Protein AF-A0A970HDJ2-F1 (afdb_monomer_lite)

pLDDT: mean 83.96, std 13.05, range [40.28, 94.62]

Foldseek 3Di:
DDDDDDPDDDDPDPPDLVNLLVCLACVNQVLLLCLQVVQQALCNCVVQVASLSSLLVSLVVDDLVSLVSNLVSLVSLLVCCVPVNQQVSQCSSCPHRVGSDRDPHSVNSVSSSVSSVVSNVPDDD

Secondary structure (DSSP, 8-state):
-----PPPPPPS-PPPHHHHHHH-STTT-HHHHHIIIIISSTTHHHHTSSHHHHHHHHHHHS-HHHHHHHHHHHHHHHHHHHHH-HHHHHHHHHHHH--S----SHHHHHHHHHHHHHHHHT---

Structure (mmCIF, N/CA/C/O backbone):
data_AF-A0A970HDJ2-F1
#
_entry.id   AF-A0A970HDJ2-F1
#
loop_
_atom_site.group_PDB
_atom_site.id
_atom_site.type_symbol
_atom_site.label_atom_id
_atom_site.label_alt_id
_atom_site.label_comp_id
_atom_site.label_asym_id
_atom_site.label_entity_id
_atom_site.label_seq_id
_atom_site.pdbx_PDB_ins_code
_atom_site.Cartn_x
_atom_site.Cartn_y
_atom_site.Cartn_z
_atom_site.occupancy
_atom_site.B_iso_or_equiv
_atom_site.auth_seq_id
_atom_site.auth_comp_id
_atom_site.auth_asym_id
_atom_site.auth_atom_id
_atom_site.pdbx_PDB_model_num
ATOM 1 N N . MET A 1 1 ? 20.084 20.749 49.301 1.00 40.28 1 MET A N 1
ATOM 2 C CA . MET A 1 1 ? 20.631 20.479 47.956 1.00 40.28 1 MET A CA 1
ATOM 3 C C . MET A 1 1 ? 19.596 19.651 47.211 1.00 40.28 1 MET A C 1
ATOM 5 O O . MET A 1 1 ? 19.516 18.459 47.455 1.00 40.28 1 MET A O 1
ATOM 9 N N . ASN A 1 2 ? 18.741 20.285 46.407 1.00 45.50 2 ASN A N 1
ATOM 10 C CA . ASN A 1 2 ? 17.829 19.577 45.505 1.00 45.50 2 ASN A CA 1
ATOM 11 C C . ASN A 1 2 ? 18.484 19.599 44.124 1.00 45.50 2 ASN A C 1
ATOM 13 O O . ASN A 1 2 ? 18.617 20.670 43.536 1.00 45.50 2 ASN A O 1
ATOM 17 N N . GLY A 1 3 ? 18.983 18.450 43.669 1.00 49.41 3 GLY A N 1
ATOM 18 C 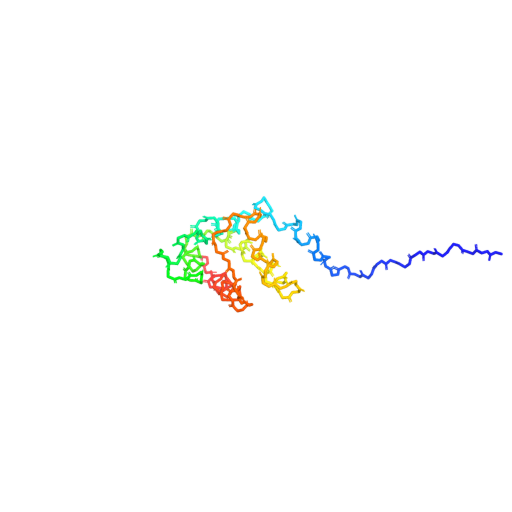CA . GLY A 1 3 ? 19.472 18.305 42.300 1.00 49.41 3 GLY A CA 1
ATOM 19 C C . GLY A 1 3 ? 18.300 18.391 41.315 1.00 49.41 3 GLY A C 1
ATOM 20 O O . GLY A 1 3 ? 17.197 17.963 41.662 1.00 49.41 3 GLY A O 1
ATOM 21 N N . PRO A 1 4 ? 18.491 18.958 40.113 1.00 54.97 4 PRO A N 1
ATOM 22 C CA . PRO A 1 4 ? 17.447 18.961 39.101 1.00 54.97 4 PRO A CA 1
ATOM 23 C C . PRO A 1 4 ? 17.153 17.520 38.665 1.00 54.97 4 PRO A C 1
ATOM 25 O O . PRO A 1 4 ? 18.050 16.789 38.247 1.00 54.97 4 PRO A O 1
ATOM 28 N N . LEU A 1 5 ? 15.886 17.119 38.782 1.00 55.59 5 LEU A N 1
ATOM 29 C CA . LEU A 1 5 ? 15.346 15.920 38.149 1.00 55.59 5 LEU A CA 1
ATOM 30 C C . LEU A 1 5 ? 15.476 16.107 36.635 1.00 55.59 5 LEU A C 1
ATOM 32 O O . LEU A 1 5 ? 14.722 16.869 36.034 1.00 55.59 5 LEU A O 1
ATOM 36 N N . ILE A 1 6 ? 16.462 15.451 36.030 1.00 61.16 6 ILE A N 1
ATOM 37 C CA . ILE A 1 6 ? 16.542 15.326 34.576 1.00 61.16 6 ILE A CA 1
ATOM 38 C C . ILE A 1 6 ? 15.345 14.459 34.159 1.00 61.16 6 ILE A C 1
ATOM 40 O O . ILE A 1 6 ? 15.229 13.340 34.669 1.00 61.16 6 ILE A O 1
ATOM 44 N N . PRO A 1 7 ? 14.423 14.938 33.302 1.00 53.09 7 PRO A N 1
ATOM 45 C CA . PRO A 1 7 ? 13.376 14.075 32.781 1.00 53.09 7 PRO A CA 1
ATOM 46 C C . PRO A 1 7 ? 14.042 12.951 31.986 1.00 53.09 7 PRO A C 1
ATOM 48 O O . PRO A 1 7 ? 14.917 13.203 31.158 1.00 53.09 7 PRO A O 1
ATOM 51 N N . ALA A 1 8 ? 13.661 11.713 32.296 1.00 54.50 8 ALA A N 1
ATOM 52 C CA . ALA A 1 8 ? 14.128 10.528 31.596 1.00 54.50 8 ALA A CA 1
ATOM 53 C C . ALA A 1 8 ? 13.974 10.728 30.082 1.00 54.50 8 ALA A C 1
ATOM 55 O O . ALA A 1 8 ? 12.895 11.101 29.618 1.00 54.50 8 ALA A O 1
ATOM 56 N N . SER A 1 9 ? 15.054 10.503 29.329 1.00 52.47 9 SER A N 1
ATOM 57 C CA . SER A 1 9 ? 15.000 10.427 27.870 1.00 52.47 9 SER A CA 1
ATOM 58 C C . SER A 1 9 ? 13.846 9.508 27.453 1.00 52.47 9 SER A C 1
ATOM 60 O O . SER A 1 9 ? 13.689 8.447 28.072 1.00 52.47 9 SER A O 1
ATOM 62 N N . PRO A 1 10 ? 13.034 9.872 26.440 1.00 55.00 10 PRO A N 1
ATOM 63 C CA . PRO A 1 10 ? 12.051 8.942 25.907 1.00 55.00 10 PRO A CA 1
ATOM 64 C C . PRO A 1 10 ? 12.764 7.648 25.466 1.00 55.00 10 PRO A C 1
ATOM 66 O O . PRO A 1 10 ? 13.923 7.706 25.037 1.00 55.00 10 PRO A O 1
ATOM 69 N N . PRO A 1 11 ? 12.123 6.474 25.627 1.00 53.28 11 PRO A N 1
ATOM 70 C CA . PRO A 1 11 ? 12.686 5.203 25.177 1.00 53.28 11 PRO A CA 1
ATOM 71 C C . PRO A 1 11 ? 13.007 5.264 23.672 1.00 53.28 11 PRO A C 1
ATOM 73 O O . PRO A 1 11 ? 12.411 6.090 22.978 1.00 53.28 11 PRO A O 1
ATOM 76 N N . PRO A 1 12 ? 13.935 4.424 23.161 1.00 48.69 12 PRO A N 1
ATOM 77 C CA . PRO A 1 12 ? 14.294 4.404 21.744 1.00 48.69 12 PRO A CA 1
ATOM 78 C C . PRO A 1 12 ? 13.017 4.303 20.916 1.00 48.69 12 PRO A C 1
ATOM 80 O O . PRO A 1 12 ? 12.225 3.377 21.085 1.00 48.69 12 PRO A O 1
ATOM 83 N N . GLU A 1 13 ? 12.785 5.346 20.129 1.00 48.09 13 GLU A N 1
ATOM 84 C CA . GLU A 1 13 ? 11.490 5.676 19.564 1.00 48.09 13 GLU A CA 1
ATOM 85 C C . GLU A 1 13 ? 11.059 4.568 18.600 1.00 48.09 13 GLU A C 1
ATOM 87 O O . GLU A 1 13 ? 11.526 4.501 17.464 1.00 48.09 13 GLU A O 1
ATOM 92 N N . THR A 1 14 ? 10.118 3.716 19.018 1.00 53.00 14 THR A N 1
ATOM 93 C CA . THR A 1 14 ? 9.125 3.216 18.065 1.00 53.00 14 THR A CA 1
ATOM 94 C C . THR A 1 14 ? 8.644 4.459 17.327 1.00 53.00 14 THR A C 1
ATOM 96 O O . THR A 1 14 ? 8.187 5.381 18.016 1.00 53.00 14 THR A O 1
ATOM 99 N N . PRO A 1 15 ? 8.809 4.571 15.996 1.00 57.25 15 PRO A N 1
ATOM 100 C CA . PRO A 1 15 ? 8.392 5.772 15.298 1.00 57.25 15 PRO A CA 1
ATOM 101 C C . PRO A 1 15 ? 6.938 6.014 15.675 1.00 57.25 15 PRO A C 1
ATOM 103 O O . PRO A 1 15 ? 6.082 5.147 15.483 1.00 57.25 15 PRO A O 1
ATOM 106 N N . SER A 1 16 ? 6.684 7.149 16.329 1.00 72.62 16 SER A N 1
ATOM 107 C CA . SER A 1 16 ? 5.344 7.519 16.762 1.00 72.62 16 SER A CA 1
ATOM 108 C C . SER A 1 16 ? 4.432 7.346 15.557 1.00 72.62 16 SER A C 1
ATOM 110 O O . SER A 1 16 ? 4.749 7.886 14.502 1.00 72.62 16 SER A O 1
ATOM 112 N N . LEU A 1 17 ? 3.331 6.601 15.669 1.00 72.94 17 LEU A N 1
ATOM 113 C CA . LEU A 1 17 ? 2.455 6.333 14.515 1.00 72.94 17 LEU A CA 1
ATOM 114 C C . LEU A 1 17 ? 2.063 7.632 13.792 1.00 72.94 17 LEU A C 1
ATOM 116 O O . LEU A 1 17 ? 2.035 7.683 12.575 1.00 72.94 17 LEU A O 1
ATOM 120 N N . THR A 1 18 ? 1.905 8.718 14.549 1.00 79.50 18 THR A N 1
ATOM 121 C CA . THR A 1 18 ? 1.679 10.079 14.043 1.00 79.50 18 THR A CA 1
ATOM 122 C C . THR A 1 18 ? 2.799 10.609 13.146 1.00 79.50 18 THR A C 1
ATOM 124 O O . THR A 1 18 ? 2.536 11.334 12.196 1.00 79.50 18 THR A O 1
ATOM 127 N N . ARG A 1 19 ? 4.056 10.270 13.431 1.00 81.19 19 ARG A N 1
ATOM 128 C CA . ARG A 1 19 ? 5.199 10.611 12.581 1.00 81.19 19 ARG A CA 1
ATOM 129 C C . ARG A 1 19 ? 5.177 9.807 11.285 1.00 81.19 19 ARG A C 1
ATOM 131 O O . ARG A 1 19 ? 5.372 10.400 10.234 1.00 81.19 19 ARG A O 1
ATOM 138 N N . LEU A 1 20 ? 4.868 8.511 11.353 1.00 81.12 20 LEU A N 1
ATOM 139 C CA . LEU A 1 20 ? 4.710 7.690 10.148 1.00 81.12 20 LEU A CA 1
ATOM 140 C C . LEU A 1 20 ? 3.600 8.245 9.249 1.00 81.12 20 LEU A C 1
ATOM 142 O O . LEU A 1 20 ? 3.814 8.415 8.060 1.00 81.12 20 LEU A O 1
ATOM 146 N N . GLU A 1 21 ? 2.451 8.620 9.818 1.00 82.19 21 GLU A N 1
ATOM 147 C CA . GLU A 1 21 ? 1.341 9.254 9.084 1.00 82.19 21 GLU A CA 1
ATOM 148 C C . GLU A 1 21 ? 1.728 10.584 8.411 1.00 82.19 21 GLU A C 1
ATOM 150 O O . GLU A 1 21 ? 1.122 10.969 7.410 1.00 82.19 21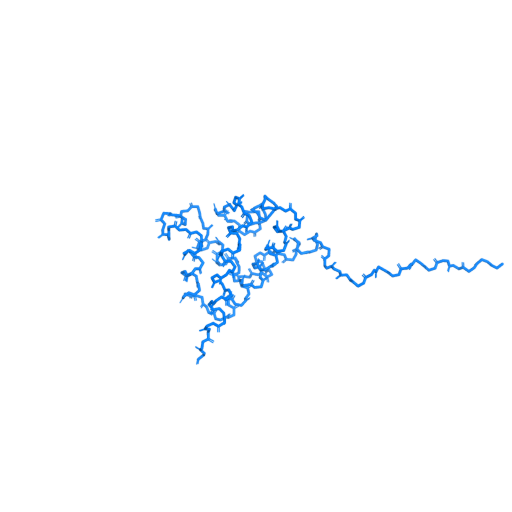 GLU A O 1
ATOM 155 N N . LEU A 1 22 ? 2.700 11.312 8.971 1.00 83.25 22 LEU A N 1
ATOM 156 C CA . LEU A 1 22 ? 3.217 12.561 8.406 1.00 83.25 22 LEU A CA 1
ATOM 157 C C . LEU A 1 22 ? 4.262 12.323 7.315 1.00 83.25 22 LEU A C 1
ATOM 159 O O . LEU A 1 22 ? 4.341 13.116 6.382 1.00 83.25 22 LEU A O 1
ATOM 163 N N . GLU A 1 23 ? 5.059 11.265 7.442 1.00 84.88 23 GLU A N 1
ATOM 164 C CA . GLU A 1 23 ? 6.072 10.878 6.459 1.00 84.88 23 GLU A CA 1
ATOM 165 C C . GLU A 1 23 ? 5.435 10.172 5.247 1.00 84.88 23 GLU A C 1
ATOM 167 O O . GLU A 1 23 ? 5.955 10.282 4.140 1.00 84.88 23 GLU A O 1
ATOM 172 N N . LEU A 1 24 ? 4.272 9.533 5.423 1.00 87.25 24 LEU A N 1
ATOM 173 C CA . LEU A 1 24 ? 3.532 8.817 4.382 1.00 87.25 24 LEU A CA 1
ATOM 174 C C . LEU A 1 24 ? 2.762 9.767 3.444 1.00 87.25 24 LEU A C 1
ATOM 176 O O . LEU A 1 24 ? 1.537 9.902 3.512 1.00 87.25 24 LEU A O 1
ATOM 180 N N . THR A 1 25 ? 3.489 10.443 2.559 1.00 88.19 25 THR A N 1
ATOM 181 C CA . THR A 1 25 ? 2.933 11.355 1.550 1.00 88.19 25 THR A CA 1
ATOM 182 C C . THR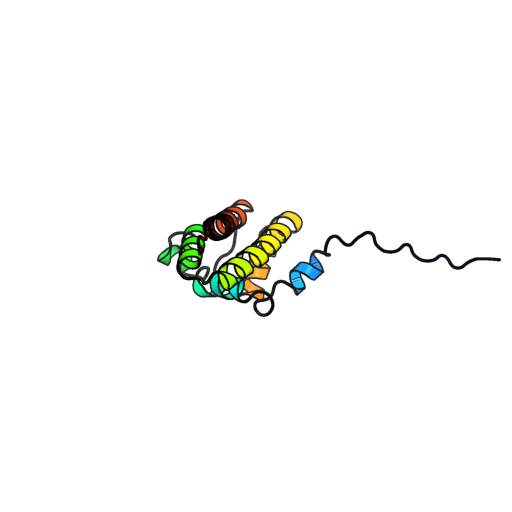 A 1 25 ? 3.404 10.986 0.149 1.00 88.19 25 THR A C 1
ATOM 184 O O . THR A 1 25 ? 4.430 10.329 -0.016 1.00 88.19 25 THR A O 1
ATOM 187 N N . ALA A 1 26 ? 2.681 11.457 -0.869 1.00 87.31 26 ALA A N 1
ATOM 188 C CA . ALA A 1 26 ? 3.080 11.289 -2.266 1.00 87.31 26 ALA A CA 1
ATOM 189 C C . ALA A 1 26 ? 4.443 11.929 -2.596 1.00 87.31 26 ALA A C 1
ATOM 191 O O . ALA A 1 26 ? 5.115 11.492 -3.523 1.00 87.31 26 ALA A O 1
ATOM 192 N N . GLU A 1 27 ? 4.861 12.947 -1.835 1.00 87.50 27 GLU A N 1
ATOM 193 C CA . GLU A 1 27 ? 6.167 13.598 -1.998 1.00 87.50 27 GLU A CA 1
ATOM 194 C C . GLU A 1 27 ? 7.313 12.750 -1.432 1.00 87.50 27 GLU A C 1
ATOM 196 O O . GLU A 1 27 ? 8.388 12.702 -2.024 1.00 87.50 27 GLU A O 1
ATOM 201 N N . SER A 1 28 ? 7.092 12.079 -0.296 1.00 87.38 28 SER A N 1
ATOM 202 C CA . SER A 1 28 ? 8.097 11.207 0.327 1.00 87.38 28 SER A CA 1
ATOM 203 C C . SER A 1 28 ? 8.166 9.824 -0.318 1.00 87.38 28 SER A C 1
ATOM 205 O O . SER A 1 28 ? 9.211 9.185 -0.248 1.00 87.38 28 SER A O 1
ATOM 207 N N . HIS A 1 29 ? 7.055 9.368 -0.905 1.00 90.94 29 HIS A N 1
ATOM 208 C CA . HIS A 1 29 ? 6.909 8.053 -1.525 1.00 90.94 29 HIS A CA 1
ATOM 209 C C . HIS A 1 29 ? 6.286 8.168 -2.927 1.00 90.94 29 HIS A C 1
ATOM 211 O O . HIS A 1 29 ? 5.093 7.878 -3.109 1.00 90.94 29 HIS A O 1
ATOM 217 N N . PRO A 1 30 ? 7.057 8.635 -3.926 1.00 92.06 30 PRO A N 1
ATOM 218 C CA . PRO A 1 30 ? 6.566 8.793 -5.291 1.00 92.06 30 PRO A CA 1
ATOM 219 C C . PRO A 1 30 ? 6.161 7.461 -5.943 1.00 92.06 30 PRO A C 1
ATOM 221 O O . PRO A 1 30 ? 5.163 7.427 -6.659 1.00 92.06 30 PRO A O 1
ATOM 224 N N . GLY A 1 31 ? 6.857 6.356 -5.661 1.00 91.62 31 GLY A N 1
ATOM 225 C CA . GLY A 1 31 ? 6.505 5.027 -6.169 1.00 91.62 31 GLY A CA 1
ATOM 226 C C . GLY A 1 31 ? 5.159 4.554 -5.624 1.00 91.62 31 GLY A C 1
ATOM 227 O O . GLY A 1 31 ? 4.311 4.055 -6.366 1.00 91.62 31 GLY A O 1
ATOM 228 N N . LEU A 1 32 ? 4.901 4.809 -4.336 1.00 92.25 32 LEU A N 1
ATOM 229 C CA . LEU A 1 32 ? 3.590 4.547 -3.737 1.00 92.25 32 LEU A CA 1
ATOM 230 C C . LEU A 1 32 ? 2.494 5.412 -4.376 1.00 92.25 32 LEU A C 1
ATOM 232 O O . LEU A 1 32 ? 1.386 4.930 -4.606 1.00 92.25 32 LEU A O 1
ATOM 236 N N . ALA A 1 33 ? 2.789 6.676 -4.685 1.00 92.31 33 ALA A N 1
ATOM 237 C CA . ALA A 1 33 ? 1.842 7.554 -5.366 1.00 92.31 33 ALA A CA 1
ATOM 238 C C . ALA A 1 33 ? 1.497 7.065 -6.778 1.00 92.31 33 ALA A C 1
ATOM 240 O O . ALA A 1 33 ? 0.330 7.124 -7.164 1.00 92.31 33 ALA A O 1
ATOM 241 N N . ILE A 1 34 ? 2.473 6.532 -7.521 1.00 92.50 34 ILE A N 1
ATOM 242 C CA . ILE A 1 34 ? 2.248 5.930 -8.843 1.00 92.50 34 ILE A CA 1
ATOM 243 C C . ILE A 1 34 ? 1.366 4.687 -8.721 1.00 92.50 34 ILE A C 1
ATOM 245 O O . ILE A 1 34 ? 0.368 4.580 -9.432 1.00 92.50 34 ILE A O 1
ATOM 249 N N . LEU A 1 35 ? 1.675 3.778 -7.792 1.00 92.94 35 LEU A N 1
ATOM 250 C CA . LEU A 1 35 ? 0.849 2.596 -7.536 1.00 92.94 35 LEU A CA 1
ATOM 251 C C . LEU A 1 35 ? -0.595 2.994 -7.200 1.00 92.94 35 LEU A C 1
ATOM 253 O O . LEU A 1 35 ? -1.552 2.492 -7.790 1.00 92.94 35 LEU A O 1
ATOM 257 N N . VAL A 1 36 ? -0.767 3.906 -6.245 1.00 91.25 36 VAL A N 1
ATOM 258 C CA . VAL A 1 36 ? -2.092 4.250 -5.730 1.00 91.25 36 VAL A CA 1
ATOM 259 C C . VAL A 1 36 ? -2.906 5.048 -6.749 1.00 91.25 36 VAL A C 1
ATOM 261 O O . VAL A 1 36 ? -4.070 4.728 -6.984 1.00 91.25 36 VAL A O 1
ATOM 264 N N . GLY A 1 37 ? -2.302 6.056 -7.375 1.00 88.12 37 GLY A N 1
ATOM 265 C CA . GLY A 1 37 ? -2.980 6.915 -8.344 1.00 88.12 37 GLY A CA 1
ATOM 266 C C . GLY A 1 37 ? -3.164 6.266 -9.716 1.00 88.12 37 GLY A C 1
ATOM 267 O O . GLY A 1 37 ? -4.169 6.515 -10.376 1.00 88.12 37 GLY A O 1
ATOM 268 N N . GLY A 1 38 ? -2.211 5.436 -10.144 1.00 88.62 38 GLY A N 1
ATOM 269 C CA . GLY A 1 38 ? -2.206 4.807 -11.465 1.00 88.62 38 GLY A CA 1
ATOM 270 C C . GLY A 1 38 ? -2.917 3.459 -11.523 1.00 88.62 38 GLY A C 1
ATOM 271 O O . GLY A 1 38 ? -3.516 3.146 -12.544 1.00 88.62 38 GLY A O 1
ATOM 272 N N . TYR A 1 39 ? -2.897 2.683 -10.434 1.00 92.38 39 TYR A N 1
ATOM 273 C CA . TYR A 1 39 ? -3.415 1.309 -10.427 1.00 92.38 39 TYR A CA 1
ATOM 274 C C . TYR A 1 39 ? -4.529 1.086 -9.404 1.00 92.38 39 TYR A C 1
ATOM 276 O O . TYR A 1 39 ? -5.445 0.316 -9.671 1.00 92.38 39 TYR A O 1
ATOM 284 N N . LEU A 1 40 ? -4.515 1.769 -8.254 1.00 90.62 40 LEU A N 1
ATOM 285 C CA . LEU A 1 40 ? -5.560 1.659 -7.219 1.00 90.62 40 LEU A CA 1
ATOM 286 C C . LEU A 1 40 ? -6.585 2.806 -7.273 1.00 90.62 40 LEU A C 1
ATOM 288 O O . LEU A 1 40 ? -7.079 3.286 -6.248 1.00 90.62 40 LEU A O 1
ATOM 292 N N . HIS A 1 41 ? -6.944 3.227 -8.484 1.00 89.12 41 HIS A N 1
ATOM 293 C CA . HIS A 1 41 ? -7.983 4.228 -8.734 1.00 89.12 41 HIS A CA 1
ATOM 294 C C . HIS A 1 41 ? -9.403 3.635 -8.625 1.00 89.12 41 HIS A C 1
ATOM 296 O O . HIS A 1 41 ? -9.601 2.447 -8.355 1.00 89.12 41 HIS A O 1
ATOM 302 N N . GLU A 1 42 ? -10.426 4.474 -8.805 1.00 86.94 42 GLU A N 1
ATOM 303 C CA . GLU A 1 42 ? -11.844 4.118 -8.605 1.00 86.94 42 GLU A CA 1
ATOM 304 C C . GLU A 1 42 ? -12.315 2.932 -9.465 1.00 86.94 42 GLU A C 1
ATOM 306 O O . GLU A 1 42 ? -13.161 2.144 -9.047 1.00 86.94 42 GLU A O 1
ATOM 311 N N . ASP A 1 43 ? -11.696 2.765 -10.633 1.00 87.06 43 ASP A N 1
ATOM 312 C CA . ASP A 1 43 ? -12.022 1.757 -11.640 1.00 87.06 43 ASP A CA 1
ATOM 313 C C . ASP A 1 43 ? -11.120 0.509 -11.583 1.00 87.06 43 ASP A C 1
ATOM 315 O O . ASP A 1 43 ? -11.295 -0.407 -12.389 1.00 87.06 43 ASP A O 1
ATOM 319 N N . HIS A 1 44 ? -10.189 0.408 -10.625 1.00 85.19 44 HIS A N 1
ATOM 320 C CA . HIS A 1 44 ? -9.210 -0.690 -10.586 1.00 85.19 44 HIS A CA 1
ATOM 321 C C . HIS A 1 44 ? -9.858 -2.086 -10.594 1.00 85.19 44 HIS A C 1
ATOM 323 O O . HIS A 1 44 ? -9.334 -3.027 -11.187 1.00 85.19 44 HIS A O 1
ATOM 329 N N . ALA A 1 45 ? -11.023 -2.242 -9.956 1.00 87.56 45 ALA A N 1
ATOM 330 C CA . ALA A 1 45 ? -11.749 -3.509 -9.923 1.00 87.56 45 ALA A CA 1
ATOM 331 C C . ALA A 1 45 ? -12.323 -3.888 -11.299 1.00 87.56 45 ALA A C 1
ATOM 333 O O . ALA A 1 45 ? -12.461 -5.069 -11.604 1.00 87.56 45 ALA A O 1
ATOM 334 N N . ARG A 1 46 ? -12.641 -2.898 -12.140 1.00 88.81 46 ARG A N 1
ATOM 335 C CA . ARG A 1 46 ? -13.111 -3.097 -13.514 1.00 88.81 46 ARG A CA 1
ATOM 336 C C . ARG A 1 46 ? -11.954 -3.385 -14.469 1.00 88.81 46 ARG A C 1
ATOM 338 O O . ARG A 1 46 ? -12.130 -4.181 -15.387 1.00 88.81 46 ARG A O 1
ATOM 345 N N . GLU A 1 47 ? -10.803 -2.754 -14.256 1.00 89.62 47 GLU A N 1
ATOM 346 C CA . GLU A 1 47 ? -9.635 -2.878 -15.137 1.00 89.62 47 GLU A CA 1
ATOM 347 C C . GLU A 1 47 ? -8.770 -4.102 -14.822 1.00 89.62 47 GLU A C 1
ATOM 349 O O . GLU A 1 47 ? -8.439 -4.875 -15.720 1.00 89.62 47 GLU A O 1
ATOM 354 N N . TYR A 1 48 ? -8.459 -4.320 -13.545 1.00 88.75 48 TYR A N 1
ATOM 355 C CA . TYR A 1 48 ? -7.535 -5.364 -13.092 1.00 88.75 48 TYR A CA 1
ATOM 356 C C . TYR A 1 48 ? -8.241 -6.511 -12.356 1.00 88.75 48 TYR A C 1
ATOM 358 O O . TYR A 1 48 ? -7.641 -7.549 -12.083 1.00 88.75 48 TYR A O 1
ATOM 366 N N . GLY A 1 49 ? -9.517 -6.348 -11.998 1.00 89.12 49 GLY A N 1
ATOM 367 C CA . GLY A 1 49 ? -10.309 -7.352 -11.278 1.00 89.12 49 GLY A CA 1
ATOM 368 C C . GLY A 1 49 ? -10.133 -7.331 -9.755 1.00 89.12 49 GLY A C 1
ATOM 369 O O . GLY A 1 49 ? -11.060 -7.686 -9.029 1.00 89.12 49 GLY A O 1
ATOM 370 N N . SER A 1 50 ? -8.972 -6.910 -9.242 1.00 89.81 50 SER A N 1
ATOM 371 C CA . SER A 1 50 ? -8.718 -6.750 -7.801 1.00 89.81 50 SER A CA 1
ATOM 372 C C . SER A 1 50 ? -7.538 -5.815 -7.525 1.00 89.81 50 SER A C 1
ATOM 374 O O . SER A 1 50 ? -6.685 -5.626 -8.387 1.00 89.81 50 SER A O 1
ATOM 376 N N . ALA A 1 51 ? -7.442 -5.287 -6.301 1.00 90.19 51 ALA A N 1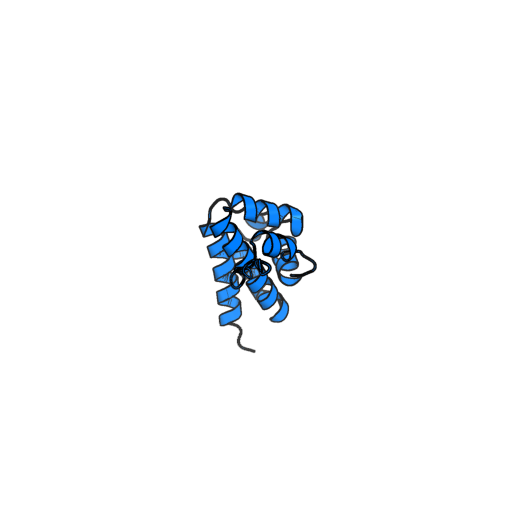
ATOM 377 C CA . ALA A 1 51 ? -6.303 -4.468 -5.879 1.00 90.19 51 ALA A CA 1
ATOM 378 C C . ALA A 1 51 ? -4.960 -5.221 -5.928 1.00 90.19 51 ALA A C 1
ATOM 380 O O . ALA A 1 51 ? -3.949 -4.644 -6.308 1.00 90.19 51 ALA A O 1
ATOM 381 N N . ALA A 1 52 ? -4.948 -6.520 -5.609 1.00 91.69 52 ALA A N 1
ATOM 382 C CA . ALA A 1 52 ? -3.743 -7.346 -5.727 1.00 91.69 52 ALA A CA 1
ATOM 383 C C . ALA A 1 52 ? -3.309 -7.507 -7.193 1.00 91.69 52 ALA A C 1
ATOM 385 O O . ALA A 1 52 ? -2.134 -7.377 -7.511 1.00 91.69 52 ALA A O 1
ATOM 386 N N . ALA A 1 53 ? -4.263 -7.717 -8.106 1.00 91.12 53 ALA A N 1
ATOM 387 C CA . ALA A 1 53 ? -3.969 -7.782 -9.537 1.00 91.12 53 ALA A CA 1
ATOM 388 C C . ALA A 1 53 ? -3.489 -6.432 -10.099 1.00 91.12 53 ALA A C 1
ATOM 390 O O . ALA A 1 53 ? -2.610 -6.408 -10.954 1.00 91.12 53 ALA A O 1
ATOM 391 N N . ALA A 1 54 ? -4.025 -5.319 -9.592 1.00 93.25 54 ALA A N 1
ATOM 392 C CA . ALA A 1 54 ? -3.568 -3.976 -9.936 1.00 93.25 54 ALA A CA 1
ATOM 393 C C . ALA A 1 54 ? -2.129 -3.725 -9.448 1.00 93.25 54 ALA A C 1
ATOM 395 O O . ALA A 1 54 ? -1.297 -3.229 -10.201 1.00 93.25 54 ALA A O 1
ATOM 396 N N . ALA A 1 55 ? -1.805 -4.147 -8.224 1.00 93.25 55 ALA A N 1
ATOM 397 C CA . ALA A 1 55 ? -0.444 -4.090 -7.698 1.00 93.25 55 ALA A CA 1
ATOM 398 C C . ALA A 1 55 ? 0.526 -4.969 -8.495 1.00 93.25 55 ALA A C 1
ATOM 400 O O . ALA A 1 55 ? 1.629 -4.539 -8.804 1.00 93.25 55 ALA A O 1
ATOM 401 N N . TRP A 1 56 ? 0.101 -6.167 -8.899 1.00 92.19 56 TRP A N 1
ATOM 402 C CA . TRP A 1 56 ? 0.897 -7.019 -9.780 1.00 92.19 56 TRP A CA 1
ATOM 403 C C . TRP A 1 56 ? 1.139 -6.382 -11.158 1.00 92.19 56 TRP A C 1
ATOM 405 O O . TRP A 1 56 ? 2.228 -6.526 -11.709 1.00 92.19 56 TRP A O 1
ATOM 415 N N . ALA A 1 57 ? 0.154 -5.667 -11.713 1.00 93.00 57 ALA A N 1
ATOM 416 C CA . ALA A 1 57 ? 0.332 -4.906 -12.949 1.00 93.00 57 ALA A CA 1
ATOM 417 C C . ALA A 1 57 ? 1.362 -3.780 -12.766 1.00 93.00 57 ALA A C 1
ATOM 419 O O . ALA A 1 57 ? 2.300 -3.702 -13.552 1.00 93.00 57 ALA A O 1
ATOM 420 N N . PHE A 1 58 ? 1.264 -3.009 -11.677 1.00 93.94 58 PHE A N 1
ATOM 421 C CA . PHE A 1 58 ? 2.278 -2.018 -11.306 1.00 93.94 58 PHE A CA 1
ATOM 422 C C . PHE A 1 58 ? 3.676 -2.635 -11.234 1.00 93.94 58 PHE A C 1
ATOM 424 O O . PHE A 1 58 ? 4.591 -2.127 -11.866 1.00 93.94 58 PHE A O 1
ATOM 431 N N . CYS A 1 59 ? 3.840 -3.768 -10.549 1.00 92.81 59 CYS A N 1
ATOM 432 C CA . CYS A 1 59 ? 5.135 -4.439 -10.422 1.00 92.81 59 CYS A CA 1
ATOM 433 C C . CYS A 1 59 ? 5.786 -4.817 -11.761 1.00 92.81 59 CYS A C 1
ATOM 435 O O . CYS A 1 59 ? 6.996 -5.013 -11.809 1.00 92.81 59 CYS A O 1
ATOM 437 N N . ARG A 1 60 ? 4.998 -4.999 -12.827 1.00 91.12 60 ARG A N 1
ATOM 438 C CA . ARG A 1 60 ? 5.508 -5.347 -14.160 1.00 91.12 60 ARG A CA 1
ATOM 439 C C . ARG A 1 60 ? 5.916 -4.139 -14.991 1.00 91.12 60 ARG A C 1
ATOM 441 O O . ARG A 1 60 ? 6.700 -4.309 -15.922 1.00 91.12 60 ARG A O 1
ATOM 448 N N . ASP A 1 61 ? 5.353 -2.982 -14.673 1.00 92.44 61 ASP A N 1
ATOM 449 C CA . ASP A 1 61 ? 5.524 -1.747 -15.430 1.00 92.44 61 ASP A CA 1
ATOM 450 C C . ASP A 1 61 ? 6.456 -0.757 -14.710 1.00 92.44 61 ASP A C 1
ATOM 452 O O . ASP A 1 61 ? 7.011 0.128 -15.356 1.00 92.44 61 ASP A O 1
ATOM 456 N N . ALA A 1 62 ? 6.620 -0.901 -13.391 1.00 92.12 62 ALA A N 1
ATOM 457 C CA . ALA A 1 62 ? 7.461 -0.061 -12.548 1.00 92.12 62 ALA A CA 1
ATOM 458 C C . ALA A 1 62 ? 8.948 -0.412 -12.673 1.00 92.12 62 ALA A C 1
ATOM 460 O O . ALA A 1 62 ? 9.314 -1.581 -12.789 1.00 92.12 62 ALA A O 1
ATOM 461 N N . GLU A 1 63 ? 9.801 0.602 -12.559 1.00 93.12 63 GLU A N 1
ATOM 462 C CA . GLU A 1 63 ? 11.247 0.438 -12.396 1.00 93.12 63 GLU A CA 1
ATOM 463 C C . GLU A 1 63 ? 11.595 -0.025 -10.968 1.00 93.12 63 GLU A C 1
ATOM 465 O O . GLU A 1 63 ? 10.810 0.147 -10.029 1.00 93.12 63 GLU A O 1
ATOM 470 N N . PHE A 1 64 ? 12.804 -0.565 -10.769 1.00 91.94 64 PHE A N 1
ATOM 471 C CA . PHE A 1 64 ? 13.235 -1.084 -9.462 1.00 91.94 64 PHE A CA 1
ATOM 472 C C . PHE A 1 64 ? 13.082 -0.054 -8.333 1.00 91.94 64 PHE A C 1
ATOM 474 O O . PHE A 1 64 ? 12.552 -0.377 -7.271 1.00 91.94 64 PHE A O 1
ATOM 481 N N . ASP A 1 65 ? 13.505 1.193 -8.563 1.00 91.69 65 ASP A N 1
ATOM 482 C CA . ASP A 1 65 ? 13.434 2.261 -7.559 1.00 91.69 65 ASP A CA 1
ATOM 483 C C . ASP A 1 65 ? 11.981 2.609 -7.190 1.00 91.69 65 ASP A C 1
ATOM 485 O O . ASP A 1 65 ? 11.673 2.859 -6.022 1.00 91.69 65 ASP A O 1
ATOM 489 N N . GLU A 1 66 ? 11.072 2.580 -8.168 1.00 93.44 66 GLU A N 1
ATOM 490 C CA . GLU A 1 66 ? 9.644 2.833 -7.961 1.00 93.44 66 GLU A CA 1
ATOM 491 C C . GLU A 1 66 ? 8.999 1.693 -7.173 1.00 93.44 66 GLU A C 1
ATOM 493 O O . GLU A 1 66 ? 8.238 1.939 -6.235 1.00 93.44 66 GLU A O 1
ATOM 498 N N . LEU A 1 67 ? 9.338 0.445 -7.510 1.00 93.88 67 LEU A N 1
ATOM 499 C CA . LEU A 1 67 ? 8.869 -0.739 -6.802 1.00 93.88 67 LEU A CA 1
ATOM 500 C C . LEU A 1 67 ? 9.408 -0.792 -5.368 1.00 93.88 67 LEU A C 1
ATOM 502 O O . LEU A 1 67 ? 8.652 -1.085 -4.438 1.00 93.88 67 LEU A O 1
ATOM 506 N N . ALA A 1 68 ? 10.689 -0.490 -5.163 1.00 93.06 68 ALA A N 1
ATOM 507 C CA . ALA A 1 68 ? 11.314 -0.464 -3.847 1.00 93.06 68 ALA A CA 1
ATOM 508 C C . ALA A 1 68 ? 10.692 0.619 -2.950 1.00 93.06 68 ALA A C 1
ATOM 510 O O . ALA A 1 68 ? 10.362 0.348 -1.790 1.00 93.06 68 ALA A O 1
ATOM 511 N N . ASP A 1 69 ? 10.471 1.824 -3.486 1.00 93.94 69 ASP A N 1
ATOM 512 C CA . ASP A 1 69 ? 9.800 2.904 -2.760 1.00 93.94 69 ASP A CA 1
ATOM 513 C C . ASP A 1 69 ? 8.330 2.573 -2.458 1.00 93.94 69 ASP A C 1
ATOM 515 O O . ASP A 1 69 ? 7.892 2.702 -1.310 1.00 93.94 69 ASP A O 1
ATOM 519 N N . ALA A 1 70 ? 7.586 2.066 -3.447 1.00 93.88 70 ALA A N 1
ATOM 520 C CA . ALA A 1 70 ? 6.203 1.635 -3.263 1.00 93.88 70 ALA A CA 1
ATOM 521 C C . ALA A 1 70 ? 6.092 0.551 -2.188 1.00 93.88 70 ALA A C 1
ATOM 523 O O . ALA A 1 70 ? 5.236 0.645 -1.309 1.00 93.88 70 ALA A O 1
ATOM 524 N N . THR A 1 71 ? 6.987 -0.441 -2.212 1.00 94.62 71 THR A N 1
ATOM 525 C CA . THR A 1 71 ? 7.037 -1.519 -1.216 1.00 94.62 71 THR A CA 1
ATOM 526 C C . THR A 1 71 ? 7.268 -0.952 0.181 1.00 94.62 71 THR A C 1
ATOM 528 O O . THR A 1 71 ? 6.504 -1.252 1.098 1.00 94.62 71 THR A O 1
ATOM 531 N N . ARG A 1 72 ? 8.257 -0.066 0.348 1.00 92.12 72 ARG A N 1
ATOM 532 C CA . ARG A 1 72 ? 8.565 0.555 1.643 1.00 92.12 72 ARG A CA 1
ATOM 533 C C . ARG A 1 72 ? 7.403 1.395 2.175 1.00 92.12 72 ARG A C 1
ATOM 535 O O . ARG A 1 72 ? 7.050 1.284 3.349 1.00 92.12 72 ARG A O 1
ATOM 542 N N . GLY A 1 73 ? 6.801 2.227 1.327 1.00 91.69 73 GLY A N 1
ATOM 543 C CA . GLY A 1 73 ? 5.622 3.011 1.692 1.00 91.69 73 GLY A CA 1
ATOM 544 C C . GLY A 1 73 ? 4.438 2.112 2.065 1.00 91.69 73 GLY A C 1
ATOM 545 O O . GLY A 1 73 ? 3.731 2.375 3.039 1.00 91.69 73 GLY A O 1
ATOM 546 N N . TRP A 1 74 ? 4.256 1.000 1.352 1.00 93.75 74 TRP A N 1
ATOM 547 C CA . TRP A 1 74 ? 3.194 0.042 1.642 1.00 93.75 74 TRP A CA 1
ATOM 548 C C . TRP A 1 74 ? 3.377 -0.659 2.989 1.00 93.75 74 TRP A C 1
ATOM 550 O O . TRP A 1 74 ? 2.412 -0.816 3.732 1.00 93.75 74 TRP A O 1
ATOM 560 N N . GLU A 1 75 ? 4.602 -1.033 3.361 1.00 92.00 75 GLU A N 1
ATOM 561 C CA . GLU A 1 75 ? 4.890 -1.648 4.665 1.00 92.00 75 GLU A CA 1
ATOM 562 C C . GLU A 1 75 ? 4.543 -0.722 5.840 1.00 92.00 75 GLU A C 1
ATOM 564 O O . GLU A 1 75 ? 4.002 -1.169 6.858 1.00 92.00 75 GLU A O 1
ATOM 569 N N . LEU A 1 76 ? 4.798 0.581 5.689 1.00 89.88 76 LEU A N 1
ATOM 570 C CA . LEU A 1 76 ? 4.389 1.588 6.668 1.00 89.88 76 LEU A CA 1
ATOM 571 C C . LEU A 1 76 ? 2.861 1.695 6.757 1.00 89.88 76 LEU A C 1
ATOM 573 O O . LEU A 1 76 ? 2.308 1.795 7.855 1.00 89.88 76 LEU A O 1
ATOM 577 N N . LEU A 1 77 ? 2.169 1.613 5.620 1.00 89.62 77 LEU A N 1
ATOM 578 C CA . LEU A 1 77 ? 0.710 1.597 5.570 1.00 89.62 77 LEU A CA 1
ATOM 579 C C . LEU A 1 77 ? 0.124 0.322 6.209 1.00 89.62 77 LEU A C 1
ATOM 581 O O . LEU A 1 77 ? -0.848 0.410 6.959 1.00 89.62 77 LEU A O 1
ATOM 585 N N . GLU A 1 78 ? 0.721 -0.852 5.979 1.00 90.56 78 GLU A N 1
ATOM 586 C CA . GLU A 1 78 ? 0.347 -2.108 6.646 1.00 90.56 78 GLU A CA 1
ATOM 587 C C . GLU A 1 78 ? 0.523 -1.998 8.166 1.00 90.56 78 GLU A C 1
ATOM 589 O O . GLU A 1 78 ? -0.351 -2.421 8.926 1.00 90.56 78 GLU A O 1
ATOM 594 N N . LEU A 1 79 ? 1.639 -1.421 8.626 1.00 88.50 79 LEU A N 1
ATOM 595 C CA . LEU A 1 79 ? 1.890 -1.188 10.048 1.00 88.50 79 LEU A CA 1
ATOM 596 C C . LEU A 1 79 ? 0.826 -0.263 10.654 1.00 88.50 79 LEU A C 1
ATOM 598 O O . LEU A 1 79 ? 0.242 -0.596 11.683 1.00 88.50 79 LEU A O 1
ATOM 602 N N . LEU A 1 80 ? 0.505 0.849 9.987 1.00 87.00 80 LEU A N 1
ATOM 603 C CA . LEU A 1 80 ? -0.570 1.751 10.408 1.00 87.00 80 LEU A CA 1
ATOM 604 C C . LEU A 1 80 ? -1.935 1.055 10.411 1.00 87.00 80 LEU A C 1
ATOM 606 O O . LEU A 1 80 ? -2.708 1.225 11.352 1.00 87.00 80 LEU A O 1
ATOM 610 N N . GLY A 1 81 ? -2.220 0.228 9.406 1.00 87.69 81 GLY A N 1
ATOM 611 C CA . GLY A 1 81 ? -3.443 -0.567 9.325 1.00 87.69 81 GLY A CA 1
ATOM 612 C C . GLY A 1 81 ? -3.573 -1.580 10.464 1.00 87.69 81 GLY A C 1
ATOM 613 O O . GLY A 1 81 ? -4.673 -1.763 10.987 1.00 87.69 81 GLY A O 1
ATOM 614 N N . ARG A 1 82 ? -2.466 -2.195 10.897 1.00 86.56 82 ARG A N 1
ATOM 615 C CA . ARG A 1 82 ? -2.430 -3.112 12.049 1.00 86.56 82 ARG A CA 1
ATOM 616 C C . ARG A 1 82 ? -2.623 -2.386 13.383 1.00 86.56 82 ARG A C 1
ATOM 618 O O . ARG A 1 82 ? -3.365 -2.871 14.230 1.00 86.56 82 ARG A O 1
ATOM 625 N N . GLU A 1 83 ? -2.002 -1.222 13.553 1.00 87.31 83 GLU A N 1
ATOM 626 C CA . GLU A 1 83 ? -1.984 -0.486 14.827 1.00 87.31 83 GLU A CA 1
ATOM 627 C C . GLU A 1 83 ? -3.210 0.425 15.036 1.00 87.31 83 GLU A C 1
ATOM 629 O O . GLU A 1 83 ? -3.711 0.574 16.151 1.00 87.31 83 GLU A O 1
ATOM 634 N N . ARG A 1 84 ? -3.709 1.065 13.969 1.00 83.56 84 ARG A N 1
ATOM 635 C CA . ARG A 1 84 ? -4.833 2.026 13.999 1.00 83.56 84 ARG A CA 1
ATOM 636 C C . ARG A 1 84 ? -6.112 1.494 13.351 1.00 83.56 84 ARG A C 1
ATOM 638 O O . ARG A 1 84 ? -7.172 2.094 13.527 1.00 83.56 84 ARG A O 1
ATOM 645 N N . GLY A 1 85 ? -6.023 0.382 12.624 1.00 85.62 85 GLY A N 1
ATOM 646 C CA . GLY A 1 85 ? -7.128 -0.228 11.891 1.00 85.62 85 GLY A CA 1
ATOM 647 C C . GLY A 1 85 ? -7.171 0.160 10.410 1.00 85.62 85 GLY A C 1
ATOM 648 O O . GLY A 1 85 ? -6.690 1.215 9.991 1.00 85.62 85 GLY A O 1
ATOM 649 N N . CYS A 1 86 ? -7.818 -0.684 9.603 1.00 86.31 86 CYS A N 1
ATOM 650 C CA . CYS A 1 86 ? -7.906 -0.524 8.146 1.00 86.31 86 CYS A CA 1
ATOM 651 C C . CYS A 1 86 ? -8.558 0.788 7.710 1.00 86.31 86 CYS A C 1
ATOM 653 O O . CYS A 1 86 ? -8.153 1.362 6.706 1.00 86.31 86 CYS A O 1
ATOM 655 N N . ALA A 1 87 ? -9.519 1.301 8.484 1.00 86.31 87 ALA A N 1
ATOM 656 C CA . ALA A 1 87 ? -10.160 2.580 8.196 1.00 86.31 87 ALA A CA 1
ATOM 657 C C . ALA A 1 87 ? -9.168 3.758 8.237 1.00 86.31 87 ALA A C 1
ATOM 659 O O . ALA A 1 87 ? -9.294 4.691 7.447 1.00 86.31 87 ALA A O 1
ATOM 660 N N . ALA A 1 88 ? -8.164 3.710 9.120 1.00 86.69 88 ALA A N 1
ATOM 661 C CA . ALA A 1 88 ? -7.127 4.738 9.191 1.00 86.69 88 ALA A CA 1
ATOM 662 C C . ALA A 1 88 ? -6.193 4.670 7.971 1.00 86.69 88 ALA A C 1
ATOM 664 O O . ALA A 1 88 ? -5.935 5.691 7.339 1.00 86.69 88 ALA A O 1
ATOM 665 N N . ALA A 1 89 ? -5.766 3.463 7.586 1.00 88.25 89 ALA A N 1
ATOM 666 C CA . ALA A 1 89 ? -4.975 3.247 6.373 1.00 88.25 89 ALA A CA 1
ATOM 667 C C . ALA A 1 89 ? -5.735 3.672 5.102 1.00 88.25 89 ALA A C 1
ATOM 669 O O . ALA A 1 89 ? -5.183 4.380 4.264 1.00 88.25 89 ALA A O 1
ATOM 670 N N . ALA A 1 90 ? -7.020 3.318 4.985 1.00 88.56 90 ALA A N 1
ATOM 671 C CA . ALA A 1 90 ? -7.877 3.738 3.877 1.00 88.56 90 ALA A CA 1
ATOM 672 C C . ALA A 1 90 ? -7.995 5.265 3.798 1.00 88.56 90 ALA A C 1
ATOM 674 O O . ALA A 1 90 ? -7.887 5.847 2.722 1.00 88.56 90 ALA A O 1
ATOM 675 N N . ARG A 1 91 ? -8.168 5.929 4.947 1.00 88.75 91 ARG A N 1
ATOM 676 C CA . ARG A 1 91 ? -8.223 7.389 5.012 1.00 88.75 91 ARG A CA 1
ATOM 677 C C . ARG A 1 91 ? -6.927 8.027 4.518 1.00 88.75 91 ARG A C 1
ATOM 679 O O . ARG A 1 91 ? -6.998 8.978 3.752 1.00 88.75 91 ARG A O 1
ATOM 686 N N . LEU A 1 92 ? -5.767 7.500 4.909 1.00 87.62 92 LEU A N 1
ATOM 687 C CA . LEU A 1 92 ? -4.473 7.996 4.430 1.00 87.62 92 LEU A CA 1
ATOM 688 C C . LEU A 1 92 ? -4.302 7.787 2.927 1.00 87.62 92 LEU A C 1
ATOM 690 O O . LEU A 1 92 ? -3.903 8.716 2.235 1.00 87.62 92 LEU A O 1
ATOM 694 N N . LEU A 1 93 ? -4.656 6.607 2.416 1.00 88.69 93 LEU A N 1
ATOM 695 C CA . LEU A 1 93 ? -4.636 6.318 0.982 1.00 88.69 93 LEU A CA 1
ATOM 696 C C . LEU A 1 93 ? -5.467 7.339 0.189 1.00 88.69 93 LEU A C 1
ATOM 698 O O . LEU A 1 93 ? -5.001 7.862 -0.821 1.00 88.69 93 LEU A O 1
ATOM 702 N N . VAL A 1 94 ? -6.666 7.677 0.665 1.00 89.19 94 VAL A N 1
ATOM 703 C CA . VAL A 1 94 ? -7.535 8.6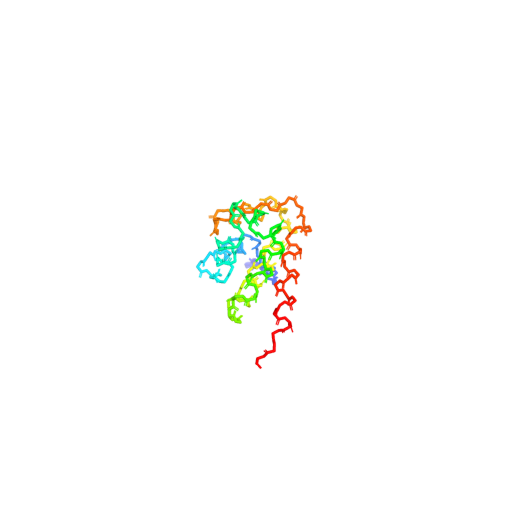68 0.013 1.00 89.19 94 VAL A CA 1
ATOM 704 C C . VAL A 1 94 ? -6.998 10.095 0.188 1.00 89.19 94 VAL A C 1
ATOM 706 O O . VAL A 1 94 ? -6.839 10.814 -0.793 1.00 89.19 94 VAL A O 1
ATOM 709 N N . GLU A 1 95 ? -6.696 10.526 1.417 1.00 87.94 95 GLU A N 1
ATOM 710 C CA . GLU A 1 95 ? -6.330 11.919 1.719 1.00 87.94 95 GLU A CA 1
ATOM 711 C C . GLU A 1 95 ? -4.923 12.302 1.234 1.00 87.94 95 GLU A C 1
ATOM 713 O O . GLU A 1 95 ? -4.694 13.462 0.894 1.00 87.94 95 GLU A O 1
ATOM 718 N N . ARG A 1 96 ? -3.966 11.363 1.231 1.00 87.12 96 ARG A N 1
ATOM 719 C CA . ARG A 1 96 ? -2.551 11.635 0.916 1.00 87.12 96 ARG A CA 1
ATOM 720 C C . ARG A 1 96 ? -2.140 11.223 -0.490 1.00 87.12 96 ARG A C 1
ATOM 722 O O . ARG A 1 96 ? -1.218 11.828 -1.030 1.00 87.12 96 ARG A O 1
ATOM 729 N N . PHE A 1 97 ? -2.803 10.218 -1.057 1.00 86.50 97 PHE A N 1
ATOM 730 C CA . PHE A 1 97 ? -2.438 9.637 -2.353 1.00 86.50 97 PHE A CA 1
ATOM 731 C C . PHE A 1 97 ? -3.586 9.658 -3.369 1.00 86.50 97 PHE A C 1
ATOM 733 O O . PHE A 1 97 ? -3.367 9.323 -4.527 1.00 86.50 97 PHE A O 1
ATOM 740 N N . GLY A 1 98 ? -4.799 10.063 -2.971 1.00 85.00 98 GLY A N 1
ATOM 741 C CA . GLY A 1 98 ? -5.948 10.112 -3.876 1.00 85.00 98 GLY A CA 1
ATOM 742 C C . GLY A 1 98 ? -6.464 8.735 -4.301 1.00 85.00 98 GLY A C 1
ATOM 743 O O . GLY A 1 98 ? -7.048 8.618 -5.374 1.00 85.00 98 GLY A O 1
ATOM 744 N N . SER A 1 99 ? -6.245 7.697 -3.487 1.00 84.81 99 SER A N 1
ATOM 745 C CA . SER A 1 99 ? -6.692 6.329 -3.779 1.00 84.81 99 SER A CA 1
ATOM 746 C C . SER A 1 99 ? -8.194 6.256 -4.037 1.00 84.81 99 SER A C 1
ATOM 748 O O . SER A 1 99 ? -8.990 6.767 -3.247 1.00 84.81 99 SER A O 1
ATOM 750 N N . GLY A 1 100 ? -8.589 5.533 -5.085 1.00 84.25 100 GLY A N 1
ATOM 751 C CA . GLY A 1 100 ? -9.978 5.106 -5.272 1.00 84.25 100 GLY A CA 1
ATOM 752 C C . GLY A 1 100 ? -10.291 3.789 -4.558 1.00 84.25 100 GLY A C 1
ATOM 753 O O . GLY A 1 100 ? -11.454 3.464 -4.319 1.00 84.25 100 GLY A O 1
ATOM 754 N N . TRP A 1 101 ? -9.260 3.034 -4.176 1.00 87.81 101 TRP A N 1
ATOM 755 C CA . TRP A 1 101 ? -9.397 1.806 -3.408 1.00 87.81 101 TRP A CA 1
ATOM 756 C C . TRP A 1 101 ? -9.470 2.062 -1.899 1.00 87.81 101 TRP A C 1
ATOM 758 O O . TRP A 1 101 ? -8.688 2.838 -1.343 1.00 87.81 101 TRP A O 1
ATOM 768 N N . GLN A 1 102 ? -10.390 1.358 -1.233 1.00 87.25 102 GLN A N 1
ATOM 769 C CA . GLN A 1 102 ? -10.597 1.413 0.214 1.00 87.25 102 GLN A CA 1
ATOM 770 C C . GLN A 1 102 ? -10.530 -0.003 0.809 1.00 87.25 102 GLN A C 1
ATOM 772 O 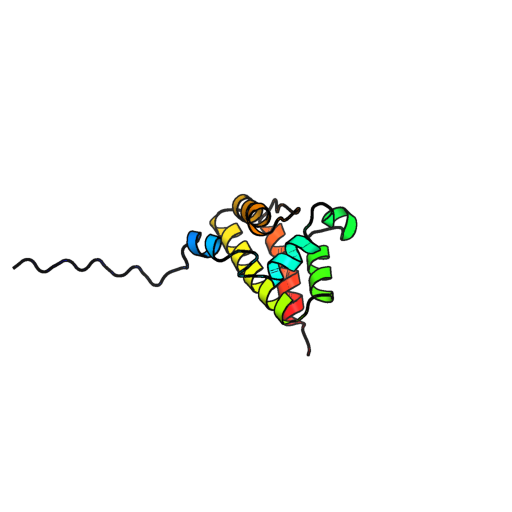O . GLN A 1 102 ? -11.499 -0.760 0.664 1.00 87.25 102 GLN A O 1
ATOM 777 N N . PRO A 1 103 ? -9.429 -0.376 1.486 1.00 85.38 103 PRO A N 1
ATOM 778 C CA . PRO A 1 103 ? -9.306 -1.686 2.118 1.00 85.38 103 PRO A CA 1
ATOM 779 C C . PRO A 1 103 ? -10.372 -1.860 3.207 1.00 85.38 103 PRO A C 1
ATOM 781 O O . PRO A 1 103 ? -10.543 -0.992 4.065 1.00 85.38 103 PRO A O 1
ATOM 784 N N . GLN A 1 104 ? -11.087 -2.987 3.179 1.00 83.75 104 GLN A N 1
ATOM 785 C CA . GLN A 1 104 ? -12.160 -3.288 4.135 1.00 83.75 104 GLN A CA 1
ATOM 786 C C . GLN A 1 104 ? -11.669 -4.195 5.266 1.00 83.75 104 GLN A C 1
ATOM 788 O O . GLN A 1 104 ? -12.197 -4.150 6.377 1.00 83.75 104 GLN A O 1
ATOM 793 N N . ALA A 1 105 ? -10.647 -5.008 4.994 1.00 84.75 105 ALA A N 1
ATOM 794 C CA . ALA A 1 105 ? -10.062 -5.942 5.942 1.00 84.75 105 ALA A CA 1
ATOM 795 C C . ALA A 1 105 ? -8.528 -5.821 5.998 1.00 84.75 105 ALA A C 1
ATOM 797 O O . ALA A 1 105 ? -7.906 -5.414 5.015 1.00 84.75 105 ALA A O 1
ATOM 798 N N . PRO A 1 106 ? -7.885 -6.241 7.107 1.00 77.31 106 PRO A N 1
ATOM 799 C CA . PRO A 1 106 ? -6.422 -6.228 7.217 1.00 77.31 106 PRO A CA 1
ATOM 800 C C . PRO A 1 106 ? -5.753 -7.034 6.100 1.00 77.31 106 PRO A C 1
ATOM 802 O O . PRO A 1 106 ? -4.806 -6.565 5.475 1.00 77.31 106 PRO A O 1
ATOM 805 N N . GLY A 1 107 ? -6.357 -8.177 5.758 1.00 86.06 107 GLY A N 1
ATOM 806 C CA . GLY A 1 107 ? -5.891 -9.044 4.681 1.00 86.06 107 GLY A CA 1
ATOM 807 C C . GLY A 1 107 ? -5.927 -8.413 3.287 1.00 86.06 107 GLY A C 1
ATOM 808 O O . GLY A 1 107 ? -5.312 -8.949 2.373 1.00 86.06 107 GLY A O 1
ATOM 809 N N . ASP A 1 108 ? -6.628 -7.296 3.087 1.00 88.19 108 ASP A N 1
ATOM 810 C CA . ASP A 1 108 ? -6.630 -6.593 1.802 1.00 88.19 108 ASP A CA 1
ATOM 811 C C . ASP A 1 108 ? -5.304 -5.856 1.575 1.00 88.19 108 ASP A C 1
ATOM 813 O O . ASP A 1 108 ? -4.728 -5.946 0.491 1.00 88.19 108 ASP A O 1
ATOM 817 N N . LEU A 1 109 ? -4.786 -5.196 2.617 1.00 89.06 109 LEU A N 1
ATOM 818 C CA . LEU A 1 109 ? -3.471 -4.549 2.597 1.00 89.06 109 LEU A CA 1
ATOM 819 C C . LEU A 1 109 ? -2.353 -5.582 2.457 1.00 89.06 109 LEU A C 1
ATOM 821 O O . LEU A 1 109 ? -1.450 -5.389 1.646 1.00 89.06 109 LEU A O 1
ATOM 825 N N . GLU A 1 110 ? -2.460 -6.692 3.195 1.00 91.25 110 GLU A N 1
ATOM 826 C CA . GLU A 1 110 ? -1.466 -7.773 3.187 1.00 91.25 110 GLU A CA 1
ATOM 827 C C . GLU A 1 110 ? -1.333 -8.436 1.814 1.00 91.25 110 GLU A C 1
ATOM 829 O O . GLU A 1 110 ? -0.227 -8.773 1.394 1.00 91.25 110 GLU A O 1
ATOM 834 N N . ARG A 1 111 ? -2.444 -8.601 1.083 1.00 91.94 111 ARG A N 1
ATOM 835 C CA . ARG A 1 111 ? -2.418 -9.156 -0.279 1.00 91.94 111 ARG A CA 1
ATOM 836 C C . ARG A 1 111 ? -1.669 -8.251 -1.245 1.00 91.94 111 ARG A C 1
ATOM 838 O O . ARG A 1 111 ? -0.841 -8.745 -1.995 1.00 91.94 111 ARG A O 1
ATOM 845 N N . VAL A 1 112 ? -1.934 -6.946 -1.214 1.00 92.31 112 VAL A N 1
ATOM 846 C CA . VAL A 1 112 ? -1.213 -5.989 -2.064 1.00 92.31 112 VAL A CA 1
ATOM 847 C C . VAL A 1 112 ? 0.270 -5.944 -1.687 1.00 92.31 112 VAL A C 1
ATOM 849 O O . VAL A 1 112 ? 1.128 -6.047 -2.559 1.00 92.31 112 VAL A O 1
ATOM 852 N N . GLY A 1 113 ? 0.580 -5.884 -0.389 1.00 92.81 113 GLY A N 1
ATOM 853 C CA . GLY A 1 113 ? 1.959 -5.870 0.100 1.00 92.81 113 GLY A CA 1
ATOM 854 C C . GLY A 1 113 ? 2.732 -7.144 -0.242 1.00 92.81 113 GLY A C 1
ATOM 855 O O . GLY A 1 113 ? 3.932 -7.093 -0.498 1.00 92.81 113 GLY A O 1
ATOM 856 N N . ALA A 1 114 ? 2.058 -8.296 -0.284 1.00 93.62 114 ALA A N 1
ATOM 857 C CA . ALA A 1 114 ? 2.657 -9.550 -0.725 1.00 93.62 114 ALA A CA 1
ATOM 858 C C . ALA A 1 114 ? 3.062 -9.526 -2.208 1.00 93.62 114 ALA A C 1
ATOM 860 O O . ALA A 1 114 ? 4.140 -10.020 -2.526 1.00 93.62 114 ALA A O 1
ATOM 861 N N . GLU A 1 115 ? 2.254 -8.938 -3.097 1.00 93.69 115 GLU A N 1
ATOM 862 C CA . GLU A 1 115 ? 2.604 -8.819 -4.522 1.00 93.69 115 GLU A CA 1
ATOM 863 C C . GLU A 1 115 ? 3.810 -7.894 -4.739 1.00 93.69 115 GLU A C 1
ATOM 865 O O . GLU A 1 115 ? 4.713 -8.232 -5.504 1.00 93.69 115 GLU A O 1
ATOM 870 N N . LEU A 1 116 ? 3.865 -6.770 -4.014 1.00 93.81 116 LEU A N 1
ATOM 871 C CA . LEU A 1 116 ? 4.991 -5.830 -4.056 1.00 93.81 116 LEU A CA 1
ATOM 872 C C . LEU A 1 116 ? 6.296 -6.488 -3.586 1.00 93.81 116 LEU A C 1
ATOM 874 O O . LEU A 1 116 ? 7.287 -6.489 -4.315 1.00 93.81 116 LEU A O 1
ATOM 878 N N . ARG A 1 117 ? 6.278 -7.129 -2.407 1.00 94.00 117 ARG A N 1
ATOM 879 C CA . ARG A 1 117 ? 7.443 -7.853 -1.868 1.00 94.00 117 ARG A CA 1
ATOM 880 C C . ARG A 1 117 ? 7.900 -8.963 -2.802 1.00 94.00 117 ARG A C 1
ATOM 882 O O . ARG A 1 117 ? 9.079 -9.038 -3.121 1.00 94.00 117 ARG A O 1
ATOM 889 N N . ARG A 1 118 ? 6.964 -9.773 -3.302 1.00 92.81 118 ARG A N 1
ATOM 890 C CA . ARG A 1 118 ? 7.275 -10.865 -4.226 1.00 92.81 118 ARG A CA 1
ATOM 891 C C . ARG A 1 118 ? 7.944 -10.362 -5.502 1.00 92.81 118 ARG A C 1
ATOM 893 O O . ARG A 1 118 ? 8.858 -11.014 -5.998 1.00 92.81 118 ARG A O 1
ATOM 900 N N . ALA A 1 119 ? 7.464 -9.251 -6.055 1.00 91.81 119 ALA A N 1
ATOM 901 C CA . ALA A 1 119 ? 8.066 -8.658 -7.240 1.00 91.81 119 ALA A CA 1
ATOM 902 C C . ALA A 1 119 ? 9.470 -8.118 -6.950 1.00 91.81 119 ALA A C 1
ATOM 904 O O . ALA A 1 119 ? 10.373 -8.345 -7.746 1.00 91.81 119 ALA A O 1
ATOM 905 N N . LEU A 1 120 ? 9.661 -7.475 -5.795 1.00 91.31 120 LEU A N 1
ATOM 906 C CA . LEU A 1 120 ? 10.955 -6.944 -5.379 1.00 91.31 120 LEU A CA 1
ATOM 907 C C . LEU A 1 120 ? 11.982 -8.061 -5.124 1.00 91.31 120 LEU A C 1
ATOM 909 O O . LEU A 1 120 ? 13.129 -7.951 -5.538 1.00 91.31 120 LEU A O 1
ATOM 913 N N . GLU A 1 121 ? 11.571 -9.156 -4.479 1.00 89.12 121 GLU A N 1
ATOM 914 C CA . GLU A 1 121 ? 12.409 -10.342 -4.240 1.00 89.12 121 GLU A CA 1
ATOM 915 C C . GLU A 1 121 ? 12.740 -11.104 -5.530 1.00 89.12 121 GLU A C 1
ATOM 917 O O . GLU A 1 121 ? 13.783 -11.748 -5.618 1.00 89.12 121 GLU A O 1
ATOM 922 N N . GLY A 1 122 ? 11.834 -11.072 -6.509 1.00 84.69 122 GLY A N 1
ATOM 923 C CA . GLY A 1 122 ? 11.988 -11.723 -7.809 1.00 84.69 122 GLY A CA 1
ATOM 924 C C . GLY A 1 122 ? 12.649 -10.852 -8.876 1.00 84.69 122 GLY A C 1
ATOM 925 O O . GLY A 1 122 ? 12.672 -11.265 -10.035 1.00 84.69 122 GLY A O 1
ATOM 926 N N . TRP A 1 123 ? 13.130 -9.661 -8.514 1.00 80.00 123 TRP A N 1
ATOM 927 C CA . TRP A 1 123 ? 13.803 -8.754 -9.434 1.00 80.00 123 TRP A CA 1
ATOM 928 C C . TRP A 1 123 ? 15.232 -9.250 -9.706 1.00 80.00 123 TRP A C 1
ATOM 930 O O . TRP A 1 123 ? 16.136 -9.047 -8.897 1.00 80.00 123 TRP A O 1
ATOM 940 N N . ASP A 1 124 ? 15.422 -9.928 -10.837 1.00 62.25 124 ASP A N 1
ATOM 941 C CA . ASP A 1 124 ? 16.739 -10.277 -11.389 1.00 62.25 124 ASP A CA 1
ATOM 942 C C . ASP A 1 124 ? 17.124 -9.172 -12.391 1.00 62.25 124 ASP A C 1
ATOM 944 O O . ASP A 1 124 ? 16.387 -8.933 -13.351 1.00 62.25 124 ASP A O 1
ATOM 948 N N . GLU A 1 125 ? 18.225 -8.463 -12.119 1.00 56.38 125 GLU A N 1
ATOM 949 C CA . GLU A 1 125 ? 18.777 -7.373 -12.951 1.00 56.38 125 GLU A CA 1
ATOM 950 C C . GLU A 1 125 ? 19.338 -7.871 -14.297 1.00 56.38 125 GLU A C 1
ATOM 952 O O . GLU A 1 125 ? 20.053 -8.904 -14.313 1.00 56.38 125 GLU A O 1
#

Radius of gyration: 17.44 Å; chains: 1; bounding box: 34×32×63 Å

Sequence (125 aa):
MNGPLIPASPPPETPSLTRLELELTAESHPGLAILVGGYLHEDHAREYGSAAAAAWAFCRDAEFDELADATRGWELLELLGRERGCAAAARLLVERFGSGWQPQAPGDLERVGAELRRALEGWDE